Protein AF-A0A655USU9-F1 (afdb_monomer)

Organism: Vibrio cholerae (NCBI:txid666)

Nearest PDB structures (foldseek):
  2l66-assembly1_B  TM=5.226E-01  e=3.642E+00  Saccharolobus solfataricus 98/2
  5hyn-assembly7_K  TM=3.680E-01  e=6.719E+00  Homo sapiens

Radius of gyration: 31.39 Å; Cα contacts (8 Å, |Δi|>4): 107; chains: 1; bounding box: 50×88×70 Å

Structure (mmCIF, N/CA/C/O backbone):
data_AF-A0A655USU9-F1
#
_entry.id   AF-A0A655USU9-F1
#
loop_
_atom_site.group_PDB
_atom_site.id
_atom_site.type_symbol
_atom_site.label_atom_id
_atom_site.label_alt_id
_atom_site.label_comp_id
_atom_site.label_asym_id
_atom_site.label_entity_id
_atom_site.label_seq_id
_atom_site.pdbx_PDB_ins_code
_atom_site.Cartn_x
_atom_site.Cartn_y
_atom_site.Cartn_z
_atom_site.occupancy
_atom_site.B_iso_or_equiv
_atom_site.auth_seq_id
_atom_site.auth_comp_id
_atom_site.auth_asym_id
_atom_site.auth_atom_id
_atom_site.pdbx_PDB_model_num
ATOM 1 N N . MET A 1 1 ? 19.690 55.864 -5.461 1.00 36.59 1 MET A N 1
ATOM 2 C CA . MET A 1 1 ? 18.945 55.136 -6.511 1.00 36.59 1 MET A CA 1
ATOM 3 C C . MET A 1 1 ? 19.313 53.662 -6.386 1.00 36.59 1 MET A C 1
ATOM 5 O O . MET A 1 1 ? 20.318 53.233 -6.933 1.00 36.59 1 MET A O 1
ATOM 9 N N . VAL A 1 2 ? 18.597 52.918 -5.542 1.00 34.50 2 VAL A N 1
ATOM 10 C CA . VAL A 1 2 ? 18.853 51.483 -5.341 1.00 34.50 2 VAL A CA 1
ATOM 11 C C . VAL A 1 2 ? 18.023 50.742 -6.381 1.00 34.50 2 VAL A C 1
ATOM 13 O O . VAL A 1 2 ? 16.797 50.825 -6.363 1.00 34.50 2 VAL A O 1
ATOM 16 N N . LYS A 1 3 ? 18.687 50.084 -7.337 1.00 46.31 3 LYS A N 1
ATOM 17 C CA . LYS A 1 3 ? 18.028 49.159 -8.262 1.00 46.31 3 LYS A CA 1
ATOM 18 C C . LYS A 1 3 ? 17.629 47.921 -7.460 1.00 46.31 3 LYS A C 1
ATOM 20 O O . LYS A 1 3 ? 18.478 47.088 -7.165 1.00 46.31 3 LYS A O 1
ATOM 25 N N . PHE A 1 4 ? 16.354 47.814 -7.102 1.00 37.50 4 PHE A N 1
ATOM 26 C CA . PHE A 1 4 ? 15.781 46.544 -6.674 1.00 37.50 4 PHE A CA 1
ATOM 27 C C . PHE A 1 4 ? 15.703 45.644 -7.909 1.00 37.50 4 PHE A C 1
ATOM 29 O O . PHE A 1 4 ? 14.935 45.905 -8.834 1.00 37.50 4 PHE A O 1
ATOM 36 N N . GLY A 1 5 ? 16.592 44.650 -7.963 1.00 40.72 5 GLY A N 1
ATOM 37 C CA . GLY A 1 5 ? 16.570 43.607 -8.980 1.00 40.72 5 GLY A CA 1
ATOM 38 C C . GLY A 1 5 ? 15.255 42.840 -8.899 1.00 40.72 5 GLY A C 1
ATOM 39 O O . GLY A 1 5 ? 14.782 42.530 -7.808 1.00 40.72 5 GLY A O 1
ATOM 40 N N . ALA A 1 6 ? 14.657 42.586 -10.060 1.00 43.50 6 ALA A N 1
ATOM 41 C CA . ALA A 1 6 ? 13.421 41.839 -10.197 1.00 43.50 6 ALA A CA 1
ATOM 42 C C . ALA A 1 6 ? 13.527 40.488 -9.468 1.00 43.50 6 ALA A C 1
ATOM 44 O O . ALA A 1 6 ? 14.325 39.633 -9.850 1.00 43.50 6 ALA A O 1
ATOM 45 N N . MET A 1 7 ? 12.713 40.298 -8.427 1.00 43.16 7 MET A N 1
ATOM 46 C CA . MET A 1 7 ? 12.365 38.968 -7.933 1.00 43.16 7 MET A CA 1
ATOM 47 C C . MET A 1 7 ? 11.604 38.283 -9.064 1.00 43.16 7 MET A C 1
ATOM 49 O O . MET A 1 7 ? 10.450 38.619 -9.327 1.00 43.16 7 MET A O 1
ATOM 53 N N . ALA A 1 8 ? 12.291 37.402 -9.790 1.00 48.62 8 ALA A N 1
ATOM 54 C CA . ALA A 1 8 ? 11.693 36.594 -10.836 1.00 48.62 8 ALA A CA 1
ATOM 55 C C . ALA A 1 8 ? 10.506 35.829 -10.236 1.00 48.62 8 ALA A C 1
ATOM 57 O O . ALA A 1 8 ? 10.684 34.952 -9.392 1.00 48.62 8 ALA A O 1
ATOM 58 N N . LEU A 1 9 ? 9.294 36.206 -10.644 1.00 46.50 9 LEU A N 1
ATOM 59 C CA . LEU A 1 9 ? 8.092 35.424 -10.403 1.00 46.50 9 LEU A CA 1
ATOM 60 C C . LEU A 1 9 ? 8.279 34.117 -11.169 1.00 46.50 9 LEU A C 1
ATOM 62 O O . LEU A 1 9 ? 8.203 34.097 -12.397 1.00 46.50 9 LEU A O 1
ATOM 66 N N . ILE A 1 10 ? 8.600 33.053 -10.439 1.00 52.12 10 ILE A N 1
ATOM 67 C CA . ILE A 1 10 ? 8.659 31.699 -10.975 1.00 52.12 10 ILE A CA 1
ATOM 68 C C . ILE A 1 10 ? 7.241 31.386 -11.449 1.00 52.12 10 ILE A C 1
ATOM 70 O O . ILE A 1 10 ? 6.318 31.257 -10.647 1.00 52.12 10 ILE A O 1
ATOM 74 N N . THR A 1 11 ? 7.048 31.377 -12.762 1.00 53.03 11 THR A N 1
ATOM 75 C CA . THR A 1 11 ? 5.752 31.054 -13.368 1.00 53.03 11 THR A CA 1
ATOM 76 C C . THR A 1 11 ? 5.444 29.575 -13.121 1.00 53.03 11 THR A C 1
ATOM 78 O O . THR A 1 11 ? 6.362 28.761 -13.060 1.00 53.03 11 THR A O 1
ATOM 81 N N . GLU A 1 12 ? 4.170 29.197 -12.985 1.00 56.06 12 GLU A N 1
ATOM 82 C CA . GLU A 1 12 ? 3.741 27.800 -12.753 1.00 56.06 12 GLU A CA 1
ATOM 83 C C . GLU A 1 12 ? 4.314 26.814 -13.795 1.00 56.06 12 GLU A C 1
ATOM 85 O O . GLU A 1 12 ? 4.567 25.650 -13.494 1.00 56.06 12 GLU A O 1
ATOM 90 N N . ALA A 1 13 ? 4.648 27.304 -14.993 1.00 50.16 13 ALA A N 1
ATOM 91 C CA . ALA A 1 13 ? 5.357 26.553 -16.026 1.00 50.16 13 ALA A CA 1
ATOM 92 C C . ALA A 1 13 ? 6.765 26.073 -15.602 1.00 50.16 13 ALA A C 1
ATOM 94 O O . ALA A 1 13 ? 7.203 25.014 -16.043 1.00 50.16 13 ALA A O 1
ATOM 95 N N . GLN A 1 14 ? 7.470 26.798 -14.726 1.00 51.22 14 GLN A N 1
ATOM 96 C CA . GLN A 1 14 ? 8.778 26.385 -14.193 1.00 51.22 14 GLN A CA 1
ATOM 97 C C . GLN A 1 14 ? 8.663 25.352 -13.058 1.00 51.22 14 GLN A C 1
ATOM 99 O O . GLN A 1 14 ? 9.582 24.557 -12.875 1.00 51.22 14 GLN A O 1
ATOM 104 N N . LEU A 1 15 ? 7.533 25.300 -12.342 1.00 51.69 15 LEU A N 1
ATOM 105 C CA . LEU A 1 15 ? 7.211 24.209 -11.404 1.00 51.69 15 LEU A CA 1
ATOM 106 C C . LEU A 1 15 ? 6.920 22.887 -12.136 1.00 51.69 15 LEU A C 1
ATOM 108 O O . LEU A 1 15 ? 7.098 21.813 -11.562 1.00 51.69 15 LEU A O 1
ATOM 112 N N . ASN A 1 16 ? 6.534 22.969 -13.411 1.00 55.47 16 ASN A N 1
ATOM 113 C CA . ASN A 1 16 ? 6.144 21.828 -14.237 1.00 55.47 16 ASN A CA 1
ATOM 114 C C . ASN A 1 16 ? 7.334 21.029 -14.808 1.00 55.47 16 ASN A C 1
ATOM 116 O O . ASN A 1 16 ? 7.162 19.906 -15.260 1.00 55.47 16 ASN A O 1
ATOM 120 N N . MET A 1 17 ? 8.555 21.580 -14.785 1.00 56.78 17 MET A N 1
ATOM 121 C CA . MET A 1 17 ? 9.767 20.854 -15.208 1.00 56.78 17 MET A CA 1
ATOM 122 C C . MET A 1 17 ? 10.432 20.064 -14.074 1.00 56.78 17 MET A C 1
ATOM 124 O O . MET A 1 17 ? 11.265 19.203 -14.343 1.00 56.78 17 MET A O 1
ATOM 128 N N . ALA A 1 18 ? 10.113 20.385 -12.817 1.00 67.38 18 ALA A N 1
ATOM 129 C CA . ALA A 1 18 ? 10.763 19.795 -11.647 1.00 67.38 18 ALA A CA 1
ATOM 130 C C . ALA A 1 18 ? 10.006 18.585 -11.080 1.00 67.38 18 ALA A C 1
ATOM 132 O O . ALA A 1 18 ? 10.613 17.750 -10.415 1.00 67.38 18 ALA A O 1
ATOM 133 N N . ASN A 1 19 ? 8.699 18.490 -11.335 1.00 80.00 19 ASN A N 1
ATOM 134 C CA . ASN A 1 19 ? 7.842 17.445 -10.786 1.00 80.00 19 ASN A CA 1
ATOM 135 C C . ASN A 1 19 ? 7.387 16.486 -11.886 1.00 80.00 19 ASN A C 1
ATOM 137 O O . ASN A 1 19 ? 7.130 16.896 -13.017 1.00 80.00 19 ASN A O 1
ATOM 141 N N . LEU A 1 20 ? 7.262 15.206 -11.541 1.00 82.69 20 LEU A N 1
ATOM 142 C CA . LEU A 1 20 ? 6.611 14.233 -12.410 1.00 82.69 20 LEU A CA 1
ATOM 143 C C . LEU A 1 20 ? 5.104 14.512 -12.425 1.00 82.69 20 LEU A C 1
ATOM 145 O O . LEU A 1 20 ? 4.509 14.760 -11.379 1.00 82.69 20 LEU A O 1
ATOM 149 N N . ASN A 1 21 ? 4.490 14.464 -13.606 1.00 86.38 21 ASN A N 1
ATOM 150 C CA . ASN A 1 21 ? 3.037 14.472 -13.716 1.00 86.38 21 ASN A CA 1
ATOM 151 C C . ASN A 1 21 ? 2.507 13.082 -13.341 1.00 86.38 21 ASN A C 1
ATOM 153 O O . ASN A 1 21 ? 2.821 12.105 -14.024 1.00 86.38 21 ASN A O 1
ATOM 157 N N . GLU A 1 22 ? 1.744 13.004 -12.253 1.00 90.69 22 GLU A N 1
ATOM 158 C CA . GLU A 1 22 ? 1.153 11.761 -11.755 1.00 90.69 22 GLU A CA 1
ATOM 159 C C . GLU A 1 22 ? -0.292 11.625 -12.228 1.00 90.69 22 GLU 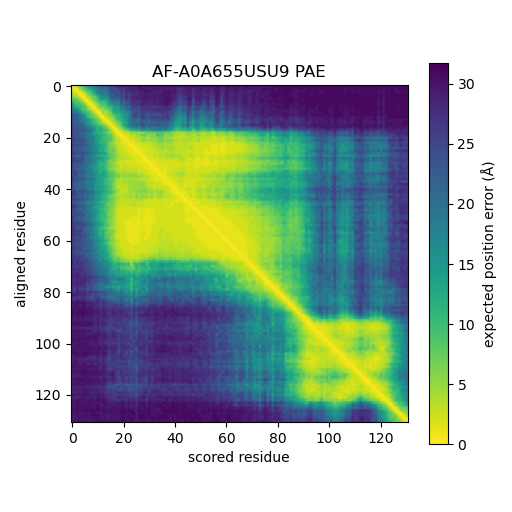A C 1
ATOM 161 O O . GLU A 1 22 ? -1.106 12.536 -12.064 1.00 90.69 22 GLU A O 1
ATOM 166 N N . GLU A 1 23 ? -0.638 10.450 -12.740 1.00 93.94 23 GLU A N 1
ATOM 167 C CA . GLU A 1 23 ? -2.010 10.088 -13.077 1.00 93.94 23 GLU A CA 1
ATOM 168 C C . GLU A 1 23 ? -2.421 8.846 -12.281 1.00 93.94 23 GLU A C 1
ATOM 170 O O . GLU A 1 23 ? -1.632 7.908 -12.178 1.00 93.94 23 GLU A O 1
ATOM 175 N N . PRO A 1 24 ? -3.640 8.781 -11.714 1.00 95.94 24 PRO A N 1
ATOM 176 C CA . PRO A 1 24 ? -4.090 7.640 -10.919 1.00 95.94 24 PRO A CA 1
ATOM 177 C C . PRO A 1 24 ? -4.437 6.447 -11.822 1.00 95.94 24 PRO A C 1
ATOM 179 O O . PRO A 1 24 ? -5.594 6.057 -11.973 1.00 95.94 24 PRO A O 1
ATOM 182 N N . VAL A 1 25 ? -3.415 5.865 -12.440 1.00 96.19 25 VAL A N 1
ATOM 183 C CA . VAL A 1 25 ? -3.508 4.753 -13.382 1.00 96.19 25 VAL A CA 1
ATOM 184 C C . VAL A 1 25 ? -2.742 3.564 -12.817 1.00 96.19 25 VAL A C 1
ATOM 186 O O . VAL A 1 25 ? -1.586 3.670 -12.404 1.00 96.19 25 VAL A O 1
ATOM 189 N N . TRP A 1 26 ? -3.378 2.393 -12.822 1.00 97.19 26 TRP A N 1
ATOM 190 C CA . TRP A 1 26 ? -2.695 1.148 -12.499 1.00 97.19 26 TRP A CA 1
ATOM 191 C C . TRP A 1 26 ? -1.951 0.617 -13.726 1.00 97.19 26 TRP A C 1
ATOM 193 O O . TRP A 1 26 ? -2.502 -0.121 -14.543 1.00 97.19 26 TRP A O 1
ATOM 203 N N . GLU A 1 27 ? -0.686 1.009 -13.854 1.00 96.56 27 GLU A N 1
ATOM 204 C CA . GLU A 1 27 ? 0.199 0.553 -14.930 1.00 96.56 27 GLU A CA 1
ATOM 205 C C . GLU A 1 27 ? 0.269 -0.980 -14.986 1.00 96.56 27 GLU A C 1
ATOM 207 O O . GLU A 1 27 ? 0.364 -1.632 -13.944 1.00 96.56 27 GLU A O 1
ATOM 212 N N . ALA A 1 28 ? 0.287 -1.581 -16.179 1.00 96.56 28 ALA A N 1
ATOM 213 C CA . ALA A 1 28 ? 0.353 -3.042 -16.330 1.00 96.56 28 ALA A CA 1
ATOM 214 C C . ALA A 1 28 ? 1.680 -3.632 -15.811 1.00 96.56 28 ALA A C 1
ATOM 216 O O . ALA A 1 28 ? 1.713 -4.720 -15.238 1.00 96.56 28 ALA A O 1
ATOM 217 N N . GLY A 1 29 ? 2.768 -2.876 -15.939 1.00 95.81 29 GLY A N 1
ATOM 218 C CA . GLY A 1 29 ? 4.104 -3.244 -15.485 1.00 95.81 29 GLY A CA 1
ATOM 219 C C . GLY A 1 29 ? 4.938 -2.001 -15.199 1.00 95.81 29 GLY A C 1
ATOM 220 O O . GLY A 1 29 ? 4.573 -0.899 -15.601 1.00 95.81 29 GLY A O 1
ATOM 221 N N . ILE A 1 30 ? 6.052 -2.192 -14.499 1.00 96.88 30 ILE A N 1
ATOM 222 C CA . ILE A 1 30 ? 7.075 -1.159 -14.330 1.00 96.88 30 ILE A CA 1
ATOM 223 C C . ILE A 1 30 ? 8.218 -1.539 -15.261 1.00 96.88 30 ILE A C 1
ATOM 225 O O . ILE A 1 30 ? 8.669 -2.684 -15.246 1.00 96.88 30 ILE A O 1
ATOM 229 N N . TYR A 1 31 ? 8.634 -0.599 -16.098 1.00 96.62 31 TYR A N 1
ATOM 230 C CA . TYR A 1 31 ? 9.738 -0.778 -17.024 1.00 96.62 31 TYR A CA 1
ATOM 231 C C . TYR A 1 31 ? 11.030 -1.066 -16.255 1.00 96.62 31 TYR A C 1
ATOM 233 O O . TYR A 1 31 ? 11.310 -0.431 -15.241 1.00 96.62 31 TYR A O 1
ATOM 241 N N . GLN A 1 32 ? 11.815 -2.019 -16.737 1.00 96.94 32 GLN A N 1
ATOM 242 C CA . GLN A 1 32 ? 13.145 -2.289 -16.216 1.00 96.94 32 GLN A CA 1
ATOM 243 C C . GLN A 1 32 ? 14.153 -1.639 -17.154 1.00 96.94 32 GLN A C 1
ATOM 245 O O . GLN A 1 32 ? 14.026 -1.785 -18.363 1.00 96.94 32 GLN A O 1
ATOM 250 N N . PHE A 1 33 ? 15.147 -0.949 -16.597 1.00 96.25 33 PHE A N 1
ATOM 251 C CA . PHE A 1 33 ? 16.245 -0.429 -17.400 1.00 96.25 33 PHE A CA 1
ATOM 252 C C . PHE A 1 33 ? 17.015 -1.551 -18.080 1.00 96.25 33 PHE A C 1
ATOM 254 O O . PHE A 1 33 ? 17.423 -2.522 -17.431 1.00 96.25 33 PHE A O 1
ATOM 261 N N . GLU A 1 34 ? 17.269 -1.357 -19.363 1.00 96.06 34 GLU A N 1
ATOM 262 C CA . GLU A 1 34 ? 18.148 -2.198 -20.151 1.00 96.06 34 GLU A CA 1
ATOM 263 C C . GLU A 1 34 ? 19.543 -1.576 -20.225 1.00 96.06 34 GLU A C 1
ATOM 265 O O . GLU A 1 34 ? 19.730 -0.362 -20.143 1.00 96.06 34 GLU A O 1
ATOM 270 N N . THR A 1 35 ? 20.567 -2.405 -20.415 1.00 95.81 35 THR A N 1
ATOM 271 C CA . THR A 1 35 ? 21.956 -1.919 -20.522 1.00 95.81 35 THR A CA 1
ATOM 272 C C . THR A 1 35 ? 22.213 -1.098 -21.784 1.00 95.81 35 THR A C 1
ATOM 274 O O . THR A 1 35 ? 23.223 -0.401 -21.871 1.00 95.81 35 THR A O 1
ATOM 277 N N . THR A 1 36 ? 21.317 -1.195 -22.766 1.00 96.00 36 THR A N 1
ATOM 278 C CA . THR A 1 36 ? 21.358 -0.453 -24.028 1.00 96.00 36 THR A CA 1
ATOM 279 C C . THR A 1 36 ? 20.557 0.844 -23.993 1.00 96.00 36 THR A C 1
ATOM 281 O O . THR A 1 36 ? 20.578 1.569 -24.988 1.00 96.00 36 THR A O 1
ATOM 284 N N . ASP A 1 37 ? 19.833 1.120 -22.904 1.00 94.31 37 ASP A N 1
ATOM 285 C CA . ASP A 1 37 ? 18.996 2.312 -22.817 1.00 94.31 37 ASP A CA 1
ATOM 286 C C . ASP A 1 37 ? 19.862 3.581 -22.799 1.00 94.31 37 ASP A C 1
ATOM 288 O O . ASP A 1 37 ? 20.871 3.642 -22.085 1.00 94.31 37 ASP A O 1
ATOM 292 N N . PRO A 1 38 ? 19.508 4.603 -23.596 1.00 93.94 38 PRO A N 1
ATOM 293 C CA . PRO A 1 38 ? 20.166 5.897 -23.515 1.00 93.94 38 PRO A CA 1
ATOM 294 C C . PRO A 1 38 ? 19.854 6.563 -22.170 1.00 93.94 38 PRO A C 1
ATOM 296 O O . PRO A 1 38 ? 18.784 6.378 -21.608 1.00 93.94 38 PRO A O 1
ATOM 299 N N . VAL A 1 39 ? 20.779 7.384 -21.672 1.00 92.75 39 VAL A N 1
ATOM 300 C CA . VAL A 1 39 ? 20.527 8.232 -20.498 1.00 92.75 39 VAL A CA 1
ATOM 301 C C . VAL A 1 39 ? 19.757 9.460 -20.971 1.00 92.75 39 VAL A C 1
ATOM 303 O O . VAL A 1 39 ? 20.346 10.418 -21.486 1.00 92.75 39 VAL A O 1
ATOM 306 N N . GLU A 1 40 ? 18.435 9.404 -20.860 1.00 92.00 40 GLU A N 1
ATOM 307 C CA . GLU A 1 40 ? 17.528 10.456 -21.314 1.00 92.00 40 GLU A CA 1
ATOM 308 C C . GLU A 1 40 ? 16.488 10.804 -20.240 1.00 92.00 40 GLU A C 1
ATOM 310 O O . GLU A 1 40 ? 15.590 10.031 -19.906 1.00 92.00 40 GLU A O 1
ATOM 315 N N . GLY A 1 41 ? 16.613 12.021 -19.704 1.00 87.06 41 GLY A N 1
ATOM 316 C CA . GLY A 1 41 ? 15.664 12.607 -18.760 1.00 87.06 41 GLY A CA 1
ATOM 317 C C . GLY A 1 41 ? 14.525 13.379 -19.438 1.00 87.06 41 GLY A C 1
ATOM 318 O O . GLY A 1 41 ? 14.257 13.253 -20.630 1.00 87.06 41 GLY A O 1
ATOM 319 N N . GLY A 1 42 ? 13.861 14.239 -18.666 1.00 87.12 42 GLY A N 1
ATOM 320 C CA . GLY A 1 42 ? 12.704 15.015 -19.127 1.00 87.12 42 GLY A CA 1
ATOM 321 C C . GLY A 1 42 ? 11.380 14.239 -19.057 1.00 87.12 42 GLY A C 1
ATOM 322 O O . GLY A 1 42 ? 11.369 13.083 -18.632 1.00 87.12 42 GLY A O 1
ATOM 323 N N . PRO A 1 43 ? 10.250 14.867 -19.431 1.00 84.38 43 PRO A N 1
ATOM 324 C CA . PRO A 1 43 ? 8.916 14.302 -19.209 1.00 84.38 43 PRO A CA 1
ATOM 325 C C . PRO A 1 43 ? 8.721 12.919 -19.836 1.00 84.38 43 PRO A C 1
ATOM 327 O O . PRO A 1 43 ? 8.197 12.025 -19.185 1.00 84.38 43 PRO A O 1
ATOM 330 N N . GLU A 1 44 ? 9.229 12.707 -21.051 1.00 85.25 44 GLU A N 1
ATOM 331 C CA . GLU A 1 44 ? 9.103 11.437 -21.783 1.00 85.25 44 GLU A CA 1
ATOM 332 C C . GLU A 1 44 ? 10.409 10.634 -21.863 1.00 85.25 44 GLU A C 1
ATOM 334 O O . GLU A 1 44 ? 10.478 9.652 -22.595 1.00 85.25 44 GLU A O 1
ATOM 339 N N . GLY A 1 45 ? 11.433 11.025 -21.099 1.00 91.38 45 GLY A N 1
ATOM 340 C CA . GLY A 1 45 ? 12.708 10.312 -21.059 1.00 91.38 45 GLY A CA 1
ATOM 341 C C . GLY A 1 45 ? 12.594 8.926 -20.419 1.00 91.38 45 GLY A C 1
ATOM 342 O O . GLY A 1 45 ? 11.855 8.745 -19.440 1.00 91.38 45 GLY A O 1
ATOM 343 N N . ILE A 1 46 ? 13.338 7.951 -20.951 1.00 93.81 46 ILE A N 1
ATOM 344 C CA . ILE A 1 46 ? 13.379 6.572 -20.451 1.00 93.81 46 ILE A CA 1
ATOM 345 C C . ILE A 1 46 ? 13.793 6.501 -18.978 1.00 93.81 46 ILE A C 1
ATOM 347 O O . ILE A 1 46 ? 13.217 5.704 -18.235 1.00 93.81 46 ILE A O 1
ATOM 351 N N . ASP A 1 47 ? 14.668 7.406 -18.522 1.00 93.38 47 ASP A N 1
ATOM 352 C CA . ASP A 1 47 ? 15.141 7.489 -17.132 1.00 93.38 47 ASP A CA 1
ATOM 353 C C . ASP A 1 47 ? 13.994 7.770 -16.151 1.00 93.38 47 ASP A C 1
ATOM 355 O O . ASP A 1 47 ? 13.997 7.323 -15.002 1.00 93.38 47 ASP A O 1
ATOM 359 N N . ASN A 1 48 ? 12.968 8.487 -16.614 1.00 93.31 48 ASN A N 1
ATOM 360 C CA . ASN A 1 48 ? 11.809 8.855 -15.806 1.00 93.31 48 ASN A CA 1
ATOM 361 C C . ASN A 1 48 ? 10.630 7.893 -15.962 1.00 93.31 48 ASN A C 1
ATOM 363 O O . ASN A 1 48 ? 9.687 7.963 -15.170 1.00 93.31 48 ASN A O 1
ATOM 367 N N . LYS A 1 49 ? 10.658 6.986 -16.943 1.00 94.31 49 LYS A N 1
ATOM 368 C CA . LYS A 1 49 ? 9.562 6.047 -17.213 1.00 94.31 49 LYS A CA 1
ATOM 369 C C . LYS A 1 49 ? 9.216 5.149 -16.014 1.00 94.31 49 LYS A C 1
ATOM 371 O O . LYS A 1 49 ? 8.053 5.179 -15.608 1.00 94.31 49 LYS A O 1
ATOM 376 N N . PRO A 1 50 ? 10.149 4.385 -15.405 1.00 95.38 50 PRO A N 1
ATOM 377 C CA . PRO A 1 50 ? 9.800 3.524 -14.273 1.00 95.38 50 PRO A CA 1
ATOM 378 C C . PRO A 1 50 ? 9.312 4.322 -13.062 1.00 95.38 50 PRO A C 1
ATOM 380 O O . PRO A 1 50 ? 8.359 3.921 -12.393 1.00 95.38 50 PRO A O 1
ATOM 383 N N . THR A 1 51 ? 9.916 5.484 -12.811 1.00 94.19 51 THR A N 1
ATOM 384 C CA . THR A 1 51 ? 9.531 6.375 -11.713 1.00 94.19 51 THR A CA 1
ATOM 385 C C . THR A 1 51 ? 8.127 6.942 -11.924 1.00 94.19 51 THR A C 1
ATOM 387 O O . THR A 1 51 ? 7.322 6.912 -10.996 1.00 94.19 51 THR A O 1
ATOM 390 N N . ARG A 1 52 ? 7.785 7.375 -13.146 1.00 94.31 52 ARG A N 1
ATOM 391 C CA . ARG A 1 52 ? 6.428 7.822 -13.503 1.00 94.31 52 ARG A CA 1
ATOM 392 C C . ARG A 1 52 ? 5.408 6.697 -13.340 1.00 94.31 52 ARG A C 1
ATOM 394 O O . ARG A 1 52 ? 4.359 6.912 -12.747 1.00 94.31 52 ARG A O 1
ATOM 401 N N . GLN A 1 53 ? 5.735 5.483 -13.779 1.00 96.12 53 GLN A N 1
ATOM 402 C CA . GLN A 1 53 ? 4.842 4.330 -13.628 1.00 96.12 53 GLN A CA 1
ATOM 403 C C . GLN A 1 53 ? 4.577 3.969 -12.157 1.00 96.12 53 GLN A C 1
ATOM 405 O O . GLN A 1 53 ? 3.455 3.629 -11.775 1.00 96.12 53 GLN A O 1
ATOM 410 N N . LEU A 1 54 ? 5.602 4.063 -11.308 1.00 96.88 54 LEU A N 1
ATOM 411 C CA . LEU A 1 54 ? 5.469 3.886 -9.860 1.00 96.88 54 LEU A CA 1
ATOM 412 C C . LEU A 1 54 ? 4.641 4.997 -9.213 1.00 96.88 54 LEU A C 1
ATOM 414 O O . LEU A 1 54 ? 3.795 4.713 -8.360 1.00 96.88 54 LEU A O 1
ATOM 418 N N . ALA A 1 55 ? 4.867 6.243 -9.625 1.00 96.12 55 ALA A N 1
ATOM 419 C CA . ALA A 1 55 ? 4.104 7.386 -9.149 1.00 96.12 55 ALA A CA 1
ATOM 420 C C . ALA A 1 55 ? 2.615 7.231 -9.506 1.00 96.12 55 ALA A C 1
ATOM 422 O O . ALA A 1 55 ? 1.767 7.316 -8.620 1.00 96.12 55 ALA A O 1
ATOM 423 N N . ASN A 1 56 ? 2.304 6.826 -10.741 1.00 97.00 56 ASN A N 1
ATOM 424 C CA . ASN A 1 56 ? 0.934 6.567 -11.190 1.00 97.00 56 ASN A CA 1
ATOM 425 C C . ASN A 1 56 ? 0.230 5.485 -10.356 1.00 97.00 56 ASN A C 1
ATOM 427 O O . ASN A 1 56 ? -0.883 5.684 -9.856 1.00 97.00 56 ASN A O 1
ATOM 431 N N . ARG A 1 57 ? 0.908 4.353 -10.115 1.00 98.19 57 ARG A N 1
ATOM 432 C CA . ARG A 1 57 ? 0.382 3.291 -9.240 1.00 98.19 57 ARG A CA 1
ATOM 433 C C . ARG A 1 57 ? 0.168 3.783 -7.808 1.00 98.19 57 ARG A C 1
ATOM 435 O O . ARG A 1 57 ? -0.818 3.404 -7.180 1.00 98.19 57 ARG A O 1
ATOM 442 N N . THR A 1 58 ? 1.056 4.630 -7.293 1.00 97.62 58 THR A N 1
ATOM 443 C CA . THR A 1 58 ? 0.928 5.215 -5.948 1.00 97.62 58 THR A CA 1
ATOM 444 C C . THR A 1 58 ? -0.271 6.161 -5.867 1.00 97.62 58 THR A C 1
ATOM 446 O O . THR A 1 58 ? -1.062 6.062 -4.925 1.00 97.62 58 THR A O 1
ATOM 449 N N . ALA A 1 59 ? -0.466 7.015 -6.874 1.00 97.06 59 ALA A N 1
ATOM 450 C CA . ALA A 1 59 ? -1.626 7.895 -6.982 1.00 97.06 59 ALA A CA 1
ATOM 451 C C . ALA A 1 59 ? -2.940 7.097 -7.059 1.00 97.06 59 ALA A C 1
ATOM 453 O O . ALA A 1 59 ? -3.889 7.400 -6.331 1.00 97.06 59 ALA A O 1
ATOM 454 N N . TYR A 1 60 ? -2.972 6.024 -7.858 1.00 97.50 60 TYR A N 1
ATOM 455 C CA . TYR A 1 60 ? -4.111 5.104 -7.929 1.00 97.50 60 TYR A CA 1
ATOM 456 C C . TYR A 1 60 ? -4.426 4.482 -6.559 1.00 97.50 60 TYR A C 1
ATOM 458 O O . TYR A 1 60 ? -5.563 4.540 -6.090 1.00 97.50 60 TYR A O 1
ATOM 466 N N . LEU A 1 61 ? -3.419 3.932 -5.873 1.00 97.31 61 LEU A N 1
ATOM 467 C CA . LEU A 1 61 ? -3.601 3.313 -4.555 1.00 97.31 61 LEU A CA 1
ATOM 468 C C . LEU A 1 61 ? -4.102 4.303 -3.507 1.00 97.31 61 LEU A C 1
ATOM 470 O O . LEU A 1 61 ? -4.969 3.957 -2.705 1.00 97.31 61 LEU A O 1
ATOM 474 N N . LYS A 1 62 ? -3.588 5.535 -3.523 1.00 96.12 62 LYS A N 1
ATOM 475 C CA . LYS A 1 62 ? -4.068 6.598 -2.639 1.00 96.12 62 LYS A CA 1
ATOM 476 C C . LYS A 1 62 ? -5.549 6.886 -2.886 1.00 96.12 62 LYS A C 1
ATOM 478 O O . LYS A 1 62 ? -6.315 6.966 -1.927 1.00 96.12 62 LYS A O 1
ATOM 483 N N . GLN A 1 63 ? -5.961 6.977 -4.150 1.00 95.75 63 GLN A N 1
ATOM 484 C CA . GLN A 1 63 ? -7.360 7.197 -4.510 1.00 95.75 63 GLN A CA 1
ATOM 485 C C . GLN A 1 63 ? -8.259 6.041 -4.041 1.00 95.75 63 GLN A C 1
ATOM 487 O O . GLN A 1 63 ? -9.324 6.276 -3.468 1.00 95.75 63 GLN A O 1
ATOM 492 N N . GLU A 1 64 ? -7.833 4.791 -4.232 1.00 95.31 64 GLU A N 1
ATOM 493 C CA . GLU A 1 64 ? -8.569 3.621 -3.739 1.00 95.31 64 GLU A CA 1
ATOM 494 C C . GLU A 1 64 ? -8.655 3.603 -2.208 1.00 95.31 64 GLU A C 1
ATOM 496 O O . GLU A 1 64 ? -9.719 3.339 -1.643 1.00 95.31 64 GLU A O 1
ATOM 501 N N . GLN A 1 65 ? -7.572 3.957 -1.515 1.00 94.56 65 GLN A N 1
ATOM 502 C CA . GLN A 1 65 ? -7.573 4.066 -0.060 1.00 94.56 65 GLN A CA 1
ATOM 503 C C . GLN A 1 65 ? -8.565 5.131 0.419 1.00 94.56 65 GLN A C 1
ATOM 505 O O . GLN A 1 65 ? -9.305 4.892 1.372 1.00 94.56 65 GLN A O 1
ATOM 510 N N . GLU A 1 66 ? -8.617 6.289 -0.237 1.00 92.81 66 GLU A N 1
ATOM 511 C CA . GLU A 1 66 ? -9.567 7.355 0.091 1.00 92.81 66 GLU A CA 1
ATOM 512 C C . GLU A 1 66 ? -11.023 6.915 -0.101 1.00 92.81 66 GLU A C 1
ATOM 514 O O . GLU A 1 66 ? -11.847 7.186 0.773 1.00 92.81 66 GLU A O 1
ATOM 519 N N . LYS A 1 67 ? -11.329 6.141 -1.152 1.00 89.69 67 LYS A N 1
ATOM 520 C CA . LYS A 1 67 ? -12.659 5.526 -1.336 1.00 89.69 67 LYS A CA 1
ATOM 521 C C . LYS A 1 67 ? -13.013 4.546 -0.214 1.00 89.69 67 LYS A C 1
ATOM 523 O O . LYS A 1 67 ? -14.181 4.413 0.147 1.00 89.69 67 LYS A O 1
ATOM 528 N N . LEU A 1 68 ? -12.025 3.831 0.326 1.00 89.00 68 LEU A N 1
ATOM 529 C CA . LEU A 1 68 ? -12.232 2.850 1.393 1.00 89.00 68 LEU A CA 1
ATOM 530 C C . LEU A 1 68 ? -12.326 3.471 2.789 1.00 89.00 68 LEU A C 1
ATOM 532 O O . LEU A 1 68 ? -12.972 2.871 3.645 1.00 89.00 68 LEU A O 1
ATOM 536 N N . LYS A 1 69 ? -11.738 4.650 3.032 1.00 85.75 69 LYS A N 1
ATOM 537 C CA . LYS A 1 69 ? -11.754 5.312 4.354 1.00 85.75 69 LYS A CA 1
ATOM 538 C C . LYS A 1 69 ? -13.162 5.440 4.932 1.00 85.75 69 LYS A C 1
ATOM 540 O O . LYS A 1 69 ? -13.360 5.193 6.117 1.00 85.75 69 LYS A O 1
ATOM 545 N N . ASP A 1 70 ? -14.142 5.748 4.090 1.00 79.12 70 ASP A N 1
ATOM 546 C CA . ASP A 1 70 ? -15.535 5.896 4.515 1.00 79.12 70 ASP A CA 1
ATOM 547 C C . ASP A 1 70 ? -16.184 4.583 4.984 1.00 79.12 70 ASP A C 1
ATOM 549 O O . ASP A 1 70 ? -17.096 4.632 5.804 1.00 79.12 70 ASP A O 1
ATOM 553 N N . LYS A 1 71 ? -15.701 3.416 4.530 1.00 76.31 71 LYS A N 1
ATOM 554 C CA . LYS A 1 71 ? -16.204 2.093 4.959 1.00 76.31 71 LYS A CA 1
ATOM 555 C C . LYS A 1 71 ? -15.718 1.666 6.343 1.00 76.31 71 LYS A C 1
ATOM 557 O O . LYS A 1 71 ? -16.216 0.684 6.880 1.00 76.31 71 LYS A O 1
ATOM 562 N N . PHE A 1 72 ? -14.701 2.341 6.866 1.00 72.44 72 PHE A N 1
ATOM 563 C CA . PHE A 1 72 ? -14.144 2.084 8.194 1.00 72.44 72 PHE A CA 1
ATOM 564 C C . PHE A 1 72 ? -14.471 3.213 9.171 1.00 72.44 72 PHE A C 1
ATOM 566 O O . PHE A 1 72 ? -13.971 3.229 10.291 1.00 72.44 72 PHE A O 1
ATOM 573 N N . ASN A 1 73 ? -15.297 4.172 8.753 1.00 77.75 73 ASN A N 1
ATOM 574 C CA . ASN A 1 73 ? -15.800 5.199 9.640 1.00 77.75 73 ASN A CA 1
ATOM 575 C C . ASN A 1 73 ? -16.945 4.598 10.473 1.00 77.75 73 ASN A C 1
ATOM 577 O O . ASN A 1 73 ? -18.000 4.265 9.937 1.00 77.75 73 ASN A O 1
ATOM 581 N N . GLU A 1 74 ? -16.737 4.461 11.780 1.00 68.88 74 GLU A N 1
ATOM 582 C CA . GLU A 1 74 ? -17.706 3.865 12.711 1.00 68.88 74 GLU A CA 1
ATOM 583 C C . GLU A 1 74 ? -19.045 4.626 12.762 1.00 68.88 74 GLU A C 1
ATOM 585 O O . GLU A 1 74 ? -20.087 4.015 12.992 1.00 68.88 74 GLU A O 1
ATOM 590 N N . GLU A 1 75 ? -19.047 5.934 12.476 1.00 74.88 75 GLU A N 1
ATOM 591 C CA . GLU A 1 75 ? -20.267 6.748 12.392 1.00 74.88 75 GLU A CA 1
ATOM 592 C C . GLU A 1 75 ? -21.065 6.452 11.112 1.00 74.88 75 GLU A C 1
ATOM 594 O O . GLU A 1 75 ? -22.295 6.399 11.143 1.00 74.88 75 GLU A O 1
ATOM 599 N N . LYS A 1 76 ? -20.379 6.250 9.975 1.00 71.50 76 LYS A N 1
ATOM 600 C CA . LYS A 1 76 ? -21.015 5.976 8.667 1.00 71.50 76 LYS A CA 1
ATOM 601 C C . LYS A 1 76 ? -21.358 4.500 8.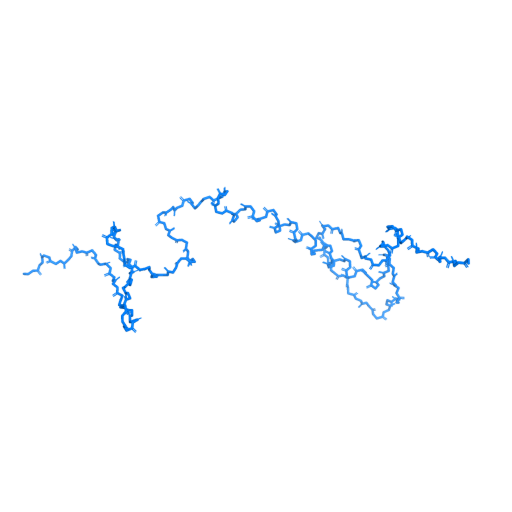464 1.00 71.50 76 LYS A C 1
ATOM 603 O O . LYS A 1 76 ? -22.301 4.180 7.742 1.00 71.50 76 LYS A O 1
ATOM 608 N N . THR A 1 77 ? -20.601 3.608 9.090 1.00 67.25 77 THR A N 1
ATOM 609 C CA . THR A 1 77 ? -20.769 2.151 9.032 1.00 67.25 77 THR A CA 1
ATOM 610 C C . THR A 1 77 ? -20.799 1.573 10.448 1.00 67.25 77 THR A C 1
ATOM 612 O O . THR A 1 77 ? -19.803 1.007 10.903 1.00 67.25 77 THR A O 1
ATOM 615 N N . PRO A 1 78 ? -21.934 1.712 11.161 1.00 71.31 78 PRO A N 1
ATOM 616 C CA . PRO A 1 78 ? -22.087 1.164 12.501 1.00 71.31 78 PRO A CA 1
ATOM 617 C C . PRO A 1 78 ? -21.944 -0.358 12.493 1.00 71.31 78 PRO A C 1
ATOM 619 O O . PRO A 1 78 ? -22.385 -1.027 11.555 1.00 71.31 78 PRO A O 1
ATOM 622 N N . ASN A 1 79 ? -21.368 -0.913 13.560 1.00 70.19 79 ASN A N 1
ATOM 623 C CA . ASN A 1 79 ? -21.248 -2.358 13.724 1.00 70.19 79 ASN A CA 1
ATOM 624 C C . ASN A 1 79 ? -22.644 -3.022 13.636 1.00 70.19 79 ASN A C 1
ATOM 626 O O . ASN A 1 79 ? -23.491 -2.752 14.493 1.00 70.19 79 ASN A O 1
ATOM 630 N N . PRO A 1 80 ? -22.896 -3.908 12.649 1.00 72.75 80 PRO A N 1
ATOM 631 C CA . PRO A 1 80 ? -24.190 -4.574 12.495 1.00 72.75 80 PRO A CA 1
ATOM 632 C C . PRO A 1 80 ? -24.485 -5.577 13.620 1.00 72.75 80 PRO A C 1
ATOM 634 O O . PRO A 1 80 ? -25.619 -6.028 13.758 1.00 72.75 80 PRO A O 1
ATOM 637 N N . LEU A 1 81 ? -23.482 -5.931 14.427 1.00 71.88 81 LEU A N 1
ATOM 638 C CA . LEU A 1 81 ? -23.604 -6.828 15.568 1.00 71.88 81 LEU A CA 1
ATOM 639 C C . LEU A 1 81 ? -23.109 -6.129 16.847 1.00 71.88 81 LEU A C 1
ATOM 641 O O . LEU A 1 81 ? -22.044 -6.469 17.365 1.00 71.88 81 LEU A O 1
ATOM 645 N N . PRO A 1 82 ? -23.883 -5.174 17.397 1.00 66.75 82 PRO A N 1
ATOM 646 C CA . PRO A 1 82 ? -23.460 -4.347 18.532 1.00 66.75 82 PRO A CA 1
ATOM 647 C C . PRO A 1 82 ? -23.227 -5.147 19.822 1.00 66.75 82 PRO A C 1
ATOM 649 O O . PRO A 1 82 ? -22.575 -4.663 20.740 1.00 66.75 82 PRO A O 1
ATOM 652 N N . GLN A 1 83 ? -23.752 -6.374 19.895 1.00 61.44 83 GLN A N 1
ATOM 653 C CA . GLN A 1 83 ? -23.556 -7.274 21.030 1.00 61.44 83 GLN A CA 1
ATOM 654 C C . GLN A 1 83 ? -22.132 -7.843 21.123 1.00 61.44 83 GLN A C 1
ATOM 656 O O . GLN A 1 83 ? -21.713 -8.239 22.208 1.00 61.44 83 GLN A O 1
ATOM 661 N N . TYR A 1 84 ? -21.386 -7.889 20.012 1.00 56.91 84 TYR A N 1
ATOM 662 C CA . TYR A 1 84 ? -19.996 -8.337 20.005 1.00 56.91 84 TYR A CA 1
ATOM 663 C C . TYR A 1 84 ? -19.075 -7.119 19.972 1.00 56.91 84 TYR A C 1
ATOM 665 O O . TYR A 1 84 ? -19.130 -6.301 19.052 1.00 56.91 84 TYR A O 1
ATOM 673 N N . LEU A 1 85 ? -18.220 -7.004 20.986 1.00 57.31 85 LEU A N 1
ATOM 674 C CA . LEU A 1 85 ? -17.160 -6.002 21.022 1.00 57.31 85 LEU A CA 1
ATOM 675 C C . LEU A 1 85 ? -16.161 -6.270 19.884 1.00 57.31 85 LEU A C 1
ATOM 677 O O . LEU A 1 85 ? -15.836 -7.423 19.596 1.00 57.31 85 LEU A O 1
ATOM 681 N N . LEU A 1 86 ? -15.679 -5.209 19.226 1.00 58.16 86 LEU A N 1
ATOM 682 C CA . LEU A 1 86 ? -14.630 -5.319 18.208 1.00 58.16 86 LEU A CA 1
ATOM 683 C C . LEU A 1 86 ? -13.383 -5.966 18.826 1.00 58.16 86 LEU A C 1
ATOM 685 O O . LEU A 1 86 ? -13.039 -5.669 19.964 1.00 58.16 86 LEU A O 1
ATOM 689 N N . ALA A 1 87 ? -12.673 -6.807 18.070 1.00 53.47 87 ALA A N 1
ATOM 690 C CA . ALA A 1 87 ? -11.481 -7.522 18.549 1.00 53.47 87 ALA A CA 1
ATOM 691 C C . ALA A 1 87 ? -10.340 -6.602 19.048 1.00 53.47 87 ALA A C 1
ATOM 693 O O . ALA A 1 87 ? -9.416 -7.069 19.709 1.00 53.47 87 ALA A O 1
ATOM 694 N N . SER A 1 88 ? -10.396 -5.303 18.733 1.00 50.66 88 SER A N 1
ATOM 695 C CA . SER A 1 88 ? -9.492 -4.261 19.237 1.00 50.66 88 SER A CA 1
ATOM 696 C C . SER A 1 88 ? -9.834 -3.771 20.650 1.00 50.66 88 SER A C 1
ATOM 698 O O . SER A 1 88 ? -9.010 -3.114 21.286 1.00 50.66 88 SER A O 1
ATOM 700 N N . VAL A 1 89 ? -11.024 -4.086 21.162 1.00 54.03 89 VAL A N 1
ATOM 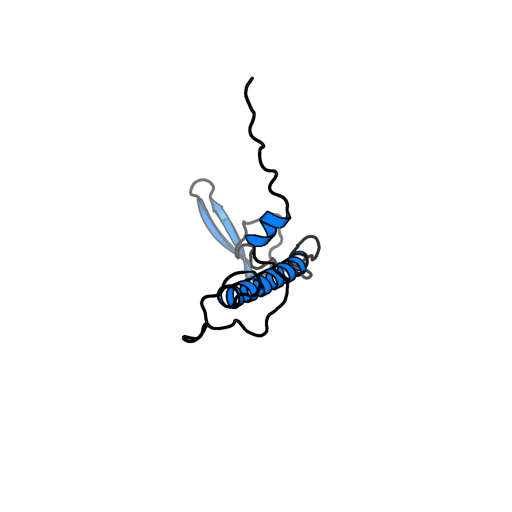701 C CA . VAL A 1 89 ? -11.410 -3.844 22.550 1.00 54.03 89 VAL A CA 1
ATOM 702 C C . VAL A 1 89 ? -10.870 -5.014 23.363 1.00 54.03 89 VAL A C 1
ATOM 704 O O . VAL A 1 89 ? -11.170 -6.167 23.069 1.00 54.03 89 VAL A O 1
ATOM 707 N N . ALA A 1 90 ? -10.011 -4.704 24.333 1.00 55.06 90 ALA A N 1
ATOM 708 C CA . ALA A 1 90 ? -9.288 -5.657 25.166 1.00 55.06 90 ALA A CA 1
ATOM 709 C C . ALA A 1 90 ? -10.104 -6.921 25.496 1.00 55.06 90 ALA A C 1
ATOM 711 O O . ALA A 1 90 ? -11.240 -6.827 25.958 1.00 55.06 90 ALA A O 1
ATOM 712 N N . GLN A 1 91 ? -9.481 -8.095 25.329 1.00 58.56 91 GLN A N 1
ATOM 713 C CA . GLN A 1 91 ? -10.055 -9.405 25.682 1.00 58.56 91 GLN A CA 1
ATOM 714 C C . GLN A 1 91 ? -10.596 -9.470 27.123 1.00 58.56 91 GLN A C 1
ATOM 716 O O . GLN A 1 91 ? -11.412 -10.335 27.429 1.00 58.56 91 GLN A O 1
ATOM 721 N N . PHE A 1 92 ? -10.158 -8.554 27.994 1.00 70.88 92 PHE A N 1
ATOM 722 C CA . PHE A 1 92 ? -10.575 -8.433 29.383 1.00 70.88 92 PHE A CA 1
ATOM 723 C C . PHE A 1 92 ? -10.925 -6.974 29.683 1.00 70.88 92 PHE A C 1
ATOM 725 O O . PHE A 1 92 ? -10.077 -6.091 29.550 1.00 70.88 92 PHE A O 1
ATOM 732 N N . LEU A 1 93 ? -12.165 -6.719 30.101 1.00 76.94 93 LEU A N 1
ATOM 733 C CA . LEU A 1 93 ? -12.624 -5.391 30.520 1.00 76.94 93 LEU A CA 1
ATOM 734 C C . LEU A 1 93 ? -12.603 -5.251 32.050 1.00 76.94 93 LEU A C 1
ATOM 736 O O . LEU A 1 93 ? -12.747 -6.258 32.748 1.00 76.94 93 LEU A O 1
ATOM 740 N N . PRO A 1 94 ? -12.486 -4.025 32.596 1.00 83.62 94 PRO A N 1
ATOM 741 C CA . PRO A 1 94 ? -12.707 -3.786 34.015 1.00 83.62 94 PRO A CA 1
ATOM 742 C C . PRO A 1 94 ? -14.082 -4.295 34.465 1.00 83.62 94 PRO A C 1
ATOM 744 O O . PRO A 1 94 ? -15.073 -4.182 33.736 1.00 83.62 94 PRO A O 1
ATOM 747 N N . TYR A 1 95 ? -14.152 -4.834 35.677 1.00 83.81 95 TYR A N 1
ATOM 748 C CA . TYR A 1 95 ? -15.410 -5.217 36.302 1.00 83.81 95 TYR A CA 1
ATOM 749 C C . TYR A 1 95 ? -16.333 -3.996 36.451 1.00 83.81 95 TYR A C 1
ATOM 751 O O . TYR A 1 95 ? -15.933 -2.950 36.964 1.00 83.81 95 TYR A O 1
ATOM 759 N N . ASN A 1 96 ? -17.579 -4.143 36.008 1.00 81.25 96 ASN A N 1
ATOM 760 C CA . ASN A 1 96 ? -18.636 -3.148 36.069 1.00 81.25 96 ASN A CA 1
ATOM 761 C C . ASN A 1 96 ? -19.837 -3.757 36.813 1.00 81.25 96 ASN A C 1
ATOM 763 O O . ASN A 1 96 ? -20.487 -4.652 36.272 1.00 81.25 96 ASN A O 1
ATOM 767 N N . PRO A 1 97 ? -20.182 -3.253 38.010 1.00 80.75 97 PRO A N 1
ATOM 768 C CA . PRO A 1 97 ? -21.231 -3.837 38.845 1.00 80.75 97 PRO A CA 1
ATOM 769 C C . PRO A 1 97 ? -22.654 -3.673 38.284 1.00 80.75 97 PRO A C 1
ATOM 771 O O . PRO A 1 97 ? -23.575 -4.310 38.783 1.00 80.75 97 PRO A O 1
ATOM 774 N N . VAL A 1 98 ? -22.858 -2.818 37.275 1.00 78.62 98 VAL A N 1
ATOM 775 C CA . VAL A 1 98 ? -24.172 -2.571 36.647 1.00 78.62 98 VAL A CA 1
ATOM 776 C C . VAL A 1 98 ? -24.372 -3.443 35.399 1.00 78.62 98 VAL A C 1
ATOM 778 O O . VAL A 1 98 ? -25.487 -3.577 34.896 1.00 78.62 98 VAL A O 1
ATOM 781 N N . ARG A 1 99 ? -23.301 -4.059 34.883 1.00 75.31 99 ARG A N 1
ATOM 782 C CA . ARG A 1 99 ? -23.357 -4.906 33.689 1.00 75.31 99 ARG A CA 1
ATOM 783 C C . ARG A 1 99 ? -23.757 -6.330 34.068 1.00 75.31 99 ARG A C 1
ATOM 785 O O . ARG A 1 99 ? -23.176 -6.930 34.964 1.00 75.31 99 ARG A O 1
ATOM 792 N N . ILE A 1 100 ? -24.700 -6.896 33.321 1.00 75.81 100 ILE A N 1
ATOM 793 C CA . ILE A 1 100 ? -24.988 -8.332 33.365 1.00 75.81 100 ILE A CA 1
ATOM 794 C C . ILE A 1 100 ? -23.973 -9.032 32.461 1.00 75.81 100 ILE A C 1
ATOM 796 O O . ILE A 1 100 ? -23.900 -8.738 31.267 1.00 75.81 100 ILE A O 1
ATOM 800 N N . TYR A 1 101 ? -23.176 -9.925 33.039 1.00 70.75 101 TYR A N 1
ATOM 801 C CA . TYR A 1 101 ? -22.183 -10.712 32.315 1.00 70.75 101 TYR A CA 1
ATOM 802 C C . TYR A 1 101 ? -22.785 -12.023 31.799 1.00 70.75 101 TYR A C 1
ATOM 804 O O . TYR A 1 101 ? -23.645 -12.623 32.443 1.00 70.75 101 TYR A O 1
ATOM 812 N N . SER A 1 102 ? -22.322 -12.461 30.632 1.00 66.88 102 SER A N 1
ATOM 813 C CA . SER A 1 102 ? -22.674 -13.739 30.011 1.00 66.88 102 SER A CA 1
ATOM 814 C C . SER A 1 102 ? -21.614 -14.807 30.292 1.00 66.88 102 SER A C 1
ATOM 816 O O . SER A 1 102 ? -20.470 -14.512 30.635 1.00 66.88 102 SER A O 1
ATOM 818 N N . VAL A 1 103 ? -21.997 -16.073 30.140 1.00 67.06 103 VAL A N 1
ATOM 819 C CA . VAL A 1 103 ? -21.117 -17.228 30.375 1.00 67.06 103 VAL A CA 1
ATOM 820 C C . VAL A 1 103 ? -19.895 -17.173 29.463 1.00 67.06 103 VAL A C 1
ATOM 822 O O . VAL A 1 103 ? -20.027 -16.961 28.259 1.00 67.06 103 VAL A O 1
ATOM 825 N N . GLY A 1 104 ? -18.713 -17.399 30.034 1.00 68.38 104 GLY A N 1
ATOM 826 C CA . GLY A 1 104 ? -17.441 -17.375 29.311 1.00 68.38 104 GLY A CA 1
ATOM 827 C C . GLY A 1 104 ? -16.813 -15.986 29.188 1.00 68.38 104 GLY A C 1
ATOM 828 O O . GLY A 1 104 ? -15.647 -15.897 28.804 1.00 68.38 104 GLY A O 1
ATOM 829 N N . GLU A 1 105 ? -17.521 -14.917 29.565 1.00 73.94 105 GLU A N 1
ATOM 830 C CA . GLU A 1 105 ? -16.924 -13.586 29.654 1.00 73.94 105 GLU A CA 1
ATOM 831 C C . GLU A 1 105 ? -15.955 -13.490 30.834 1.00 73.94 105 GLU A C 1
ATOM 833 O O . GLU A 1 105 ? -16.208 -14.017 31.924 1.00 73.94 105 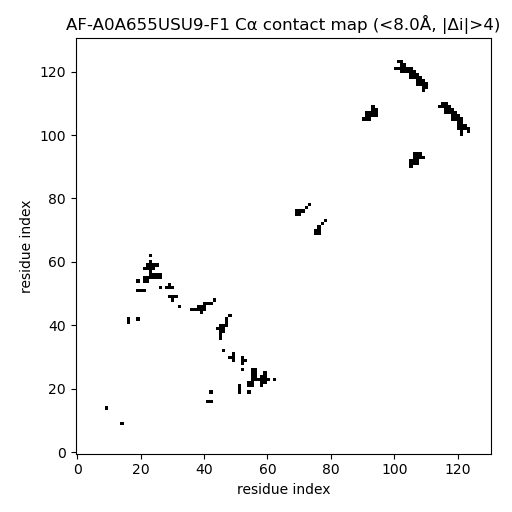GLU A O 1
ATOM 838 N N . VAL A 1 106 ? -14.852 -12.773 30.610 1.00 78.38 106 VAL A N 1
ATOM 839 C CA . VAL A 1 106 ? -13.813 -12.530 31.607 1.00 78.38 106 VAL A CA 1
ATOM 840 C C . VAL A 1 106 ? -13.647 -11.025 31.812 1.00 78.38 106 VAL A C 1
ATOM 842 O O . VAL A 1 106 ? -13.532 -10.256 30.857 1.00 78.38 106 VAL A O 1
ATOM 845 N N . CYS A 1 107 ? -13.629 -10.597 33.069 1.00 82.62 107 CYS A N 1
ATOM 846 C CA . CYS A 1 107 ? -13.364 -9.215 33.465 1.00 82.62 107 CYS A CA 1
ATOM 847 C C . CYS A 1 107 ? -12.283 -9.164 34.546 1.00 82.62 107 CYS A C 1
ATOM 849 O O . CYS A 1 107 ? -11.922 -10.201 35.098 1.00 82.62 107 CYS A O 1
ATOM 851 N N . TYR A 1 108 ? -11.743 -7.983 34.845 1.00 86.12 108 TYR A N 1
ATOM 852 C CA . TYR A 1 108 ? -10.736 -7.830 35.894 1.00 86.12 108 TYR A CA 1
ATOM 853 C C . TYR A 1 108 ? -11.056 -6.698 36.869 1.00 86.12 108 TYR A C 1
ATOM 855 O O . TYR A 1 108 ? -11.641 -5.680 36.507 1.00 86.12 108 TYR A O 1
ATOM 863 N N . THR A 1 109 ? -10.623 -6.845 38.113 1.00 87.81 109 THR A N 1
ATOM 864 C CA . THR A 1 109 ? -10.530 -5.752 39.088 1.00 87.81 109 THR A CA 1
ATOM 865 C C . THR A 1 109 ? -9.068 -5.369 39.257 1.00 87.81 109 THR A C 1
ATOM 867 O O . THR A 1 109 ? -8.195 -6.233 39.197 1.00 87.81 109 THR A O 1
ATOM 870 N N . LYS A 1 110 ? -8.794 -4.078 39.451 1.00 89.00 110 LYS A N 1
ATOM 871 C CA . LYS A 1 110 ? -7.455 -3.582 39.771 1.00 89.00 110 LYS A CA 1
ATOM 872 C C . LYS A 1 110 ? -7.458 -3.044 41.191 1.00 89.00 110 LYS A C 1
ATOM 874 O O . LYS A 1 110 ? -8.266 -2.168 41.497 1.00 89.00 110 LYS A O 1
ATOM 879 N N . ASP A 1 111 ? -6.569 -3.562 42.022 1.00 87.12 111 ASP A N 1
ATOM 880 C CA . ASP A 1 111 ? -6.371 -3.045 43.369 1.00 87.12 111 ASP A CA 1
ATOM 881 C C . ASP A 1 111 ? -5.785 -1.622 43.323 1.00 87.12 111 ASP A C 1
ATOM 883 O O . ASP A 1 111 ? -4.906 -1.322 42.509 1.00 87.12 111 ASP A O 1
ATOM 887 N N . ALA A 1 112 ? -6.305 -0.724 44.161 1.00 81.88 112 ALA A N 1
ATOM 888 C CA . ALA A 1 112 ? -5.980 0.701 44.095 1.00 81.88 112 ALA A CA 1
ATOM 889 C C . ALA A 1 112 ? -4.605 1.042 44.694 1.00 81.88 112 ALA A C 1
ATOM 891 O O . ALA A 1 112 ? -4.010 2.047 44.303 1.00 81.88 112 ALA A O 1
ATOM 892 N N . GLU A 1 113 ? -4.104 0.224 45.620 1.00 86.38 113 GLU A N 1
ATOM 893 C CA . GLU A 1 113 ? -2.880 0.495 46.379 1.00 86.38 113 GLU A CA 1
ATOM 894 C C . GLU A 1 113 ? -1.677 -0.251 45.791 1.00 86.38 113 GLU A C 1
ATOM 896 O O . GLU A 1 113 ? -0.608 0.329 45.603 1.00 86.38 113 GLU A O 1
ATOM 901 N N . SER A 1 114 ? -1.862 -1.526 45.449 1.00 85.62 114 SER A N 1
ATOM 902 C CA . SER A 1 114 ? -0.829 -2.402 44.882 1.00 85.62 114 SER A CA 1
ATOM 903 C C . SER A 1 114 ? -0.801 -2.399 43.350 1.00 85.62 114 SER A C 1
ATOM 905 O O . SER A 1 114 ? 0.229 -2.692 42.742 1.00 85.62 114 SER A O 1
ATOM 907 N N . GLY A 1 115 ? -1.925 -2.067 42.704 1.00 85.25 115 GLY A N 1
ATOM 908 C CA . GLY A 1 115 ? -2.080 -2.145 41.253 1.00 85.25 115 GLY A CA 1
ATOM 909 C C . GLY A 1 115 ? -2.251 -3.564 40.702 1.00 85.25 115 GLY A C 1
ATOM 910 O O . GLY A 1 115 ? -2.238 -3.724 39.478 1.00 85.25 115 GLY A O 1
ATOM 911 N N . GLU A 1 116 ? -2.408 -4.568 41.568 1.00 87.31 116 GLU A N 1
ATOM 912 C CA . GLU A 1 116 ? -2.572 -5.972 41.191 1.00 87.31 116 GLU A CA 1
ATOM 913 C C . GLU A 1 116 ? -3.895 -6.212 40.440 1.00 87.31 116 GLU A C 1
ATOM 915 O O . GLU A 1 116 ? -4.926 -5.610 40.750 1.00 87.31 116 GLU A O 1
ATOM 920 N N . LEU A 1 117 ? -3.861 -7.080 39.421 1.00 86.06 117 LEU A N 1
ATOM 921 C CA . LEU A 1 117 ? -5.023 -7.437 38.604 1.00 86.06 117 LEU A CA 1
ATOM 922 C C . LEU A 1 117 ? -5.582 -8.793 39.036 1.00 86.06 117 LEU A C 1
ATOM 924 O O . LEU A 1 117 ? -4.878 -9.798 39.000 1.00 86.06 117 LEU A O 1
ATOM 928 N N . SER A 1 118 ? -6.868 -8.833 39.375 1.00 86.25 118 SER A N 1
ATOM 929 C CA . SER A 1 118 ? -7.607 -10.073 39.635 1.00 86.25 118 SER A CA 1
ATOM 930 C C . SER A 1 118 ? -8.622 -10.313 38.528 1.00 86.25 118 SER A C 1
ATOM 932 O O . SER A 1 118 ? -9.402 -9.417 38.215 1.00 86.25 118 SER A O 1
ATOM 934 N N . TYR A 1 119 ? -8.621 -11.510 37.946 1.00 84.62 119 TYR A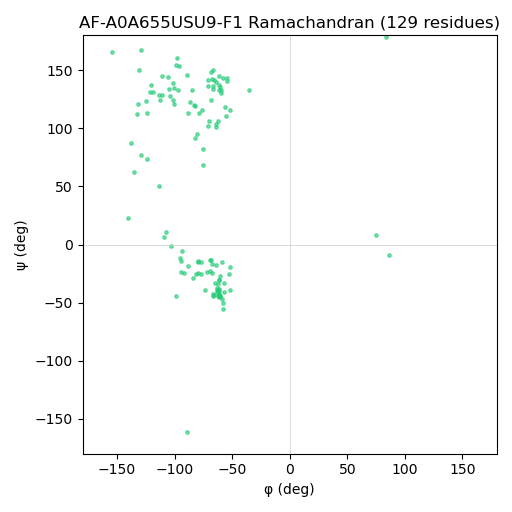 N 1
ATOM 935 C CA . TYR A 1 119 ? -9.495 -11.875 36.832 1.00 84.62 119 TYR A CA 1
ATOM 936 C C . TYR A 1 119 ? -10.678 -12.715 37.313 1.00 84.62 119 TYR A C 1
ATOM 938 O O . TYR A 1 119 ? -10.522 -13.623 38.126 1.00 84.62 119 TYR A O 1
ATOM 946 N N . TRP A 1 120 ? -11.853 -12.434 36.761 1.00 80.31 120 TRP A N 1
ATOM 947 C CA . TRP A 1 120 ? -13.116 -13.086 37.077 1.00 80.31 120 TRP A CA 1
ATOM 948 C C . TRP A 1 120 ? -13.733 -13.625 35.793 1.00 80.31 120 TRP A C 1
ATOM 950 O O . TRP A 1 120 ? -13.959 -12.858 34.856 1.00 80.31 120 TRP A O 1
ATOM 960 N N . GLN A 1 121 ? -14.018 -14.925 35.757 1.00 78.62 121 GLN A N 1
ATOM 961 C CA . GLN A 1 121 ? -14.712 -15.584 34.653 1.00 78.62 121 GLN A CA 1
ATOM 962 C C . GLN A 1 121 ? -16.077 -16.073 35.124 1.00 78.62 121 GLN A C 1
ATOM 964 O O . GLN A 1 121 ? -16.176 -16.763 36.139 1.00 78.62 121 GLN A O 1
ATOM 969 N N . TRP A 1 122 ? -17.127 -15.728 34.385 1.00 72.19 122 TRP A N 1
ATOM 970 C CA . TRP A 1 122 ? -18.485 -16.129 34.739 1.00 72.19 122 TRP A CA 1
ATOM 971 C C . TRP A 1 122 ? -18.820 -17.502 34.163 1.00 72.19 122 TRP A C 1
ATOM 973 O O . TRP A 1 122 ? -18.797 -17.711 32.948 1.00 72.19 122 TRP A O 1
ATOM 983 N N . TYR A 1 123 ? -19.190 -18.423 35.048 1.00 62.19 123 TYR A N 1
ATOM 984 C CA . TYR A 1 123 ? -19.747 -19.723 34.701 1.00 62.19 123 TYR A CA 1
ATOM 985 C C . TYR A 1 123 ? -21.255 -19.699 34.971 1.00 62.19 123 TYR A C 1
ATOM 987 O O . TYR A 1 123 ? -21.703 -19.209 36.006 1.00 62.19 123 TYR A O 1
ATOM 995 N N . SER A 1 124 ? -22.060 -20.195 34.031 1.00 50.94 124 SER A N 1
ATOM 996 C CA . SER A 1 124 ? -23.479 -20.445 34.291 1.00 50.94 124 SER A CA 1
ATOM 997 C C . SER A 1 124 ? -23.585 -21.594 35.289 1.00 50.94 124 SER A C 1
ATOM 999 O O . SER A 1 124 ? -23.071 -22.683 35.044 1.00 50.94 124 SER A O 1
ATOM 1001 N N . ASN A 1 125 ? -24.277 -21.366 36.405 1.00 50.47 125 ASN A N 1
ATOM 1002 C CA . ASN A 1 125 ? -24.648 -22.438 37.321 1.00 50.47 125 ASN A CA 1
ATOM 1003 C C . ASN A 1 125 ? -25.816 -23.234 36.717 1.00 50.47 125 ASN A C 1
ATOM 1005 O O . ASN A 1 125 ? -26.972 -22.984 37.049 1.00 50.47 125 ASN A O 1
ATOM 1009 N N . VAL A 1 126 ? -25.525 -24.175 35.817 1.00 50.94 126 VAL A N 1
ATOM 1010 C CA . VAL A 1 126 ? -26.454 -25.276 35.487 1.00 50.94 126 VAL A CA 1
ATOM 1011 C C . VAL A 1 126 ? -26.027 -26.598 36.154 1.00 50.94 126 VAL A C 1
ATOM 1013 O O . VAL A 1 126 ? -26.779 -27.562 36.118 1.00 50.94 126 VAL A O 1
ATOM 1016 N N . GLU A 1 127 ? -24.913 -26.644 36.897 1.00 51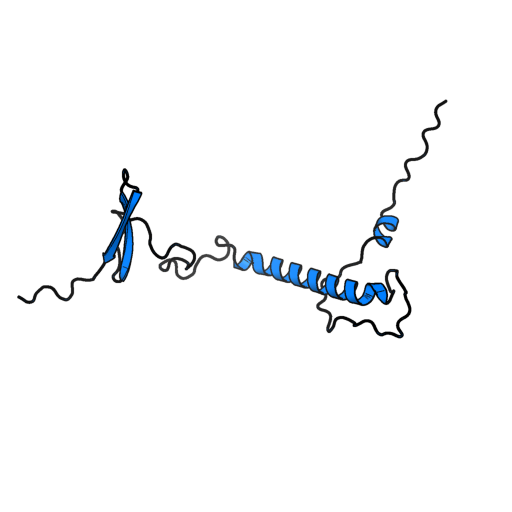.47 127 GLU A N 1
ATOM 1017 C CA . GLU A 1 127 ? -24.478 -27.856 37.620 1.00 51.47 127 GLU A CA 1
ATOM 1018 C C . GLU A 1 127 ? -24.011 -27.598 39.065 1.00 51.47 127 GLU A C 1
ATOM 1020 O O . GLU A 1 127 ? -22.869 -27.866 39.426 1.00 51.47 127 GLU A O 1
ATOM 1025 N N . SER A 1 128 ? -24.889 -27.101 39.939 1.00 45.12 128 SER A N 1
ATOM 1026 C CA . SER A 1 128 ? -24.600 -27.118 41.389 1.00 45.12 128 SER A CA 1
ATOM 10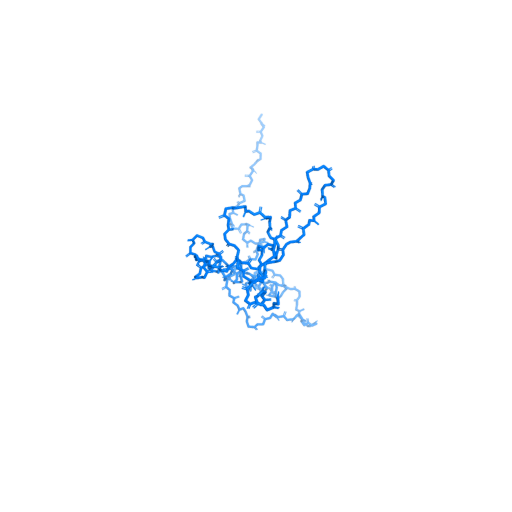27 C C . SER A 1 128 ? -25.792 -27.438 42.298 1.00 45.12 128 SER A C 1
ATOM 1029 O O . SER A 1 128 ? -25.751 -27.161 43.492 1.00 45.12 128 SER A O 1
ATOM 1031 N N . LEU A 1 129 ? -26.828 -28.107 41.773 1.00 44.09 129 LEU A N 1
ATOM 1032 C CA . LEU A 1 129 ? -27.879 -28.750 42.582 1.00 44.09 129 LEU A CA 1
ATOM 1033 C C . LEU A 1 129 ? -27.846 -30.279 42.458 1.00 44.09 129 LEU A C 1
ATOM 1035 O O . LEU A 1 129 ? -28.867 -30.914 42.211 1.00 44.09 129 LEU A O 1
ATOM 1039 N N . LEU A 1 130 ? -26.672 -30.875 42.643 1.00 43.31 130 LEU A N 1
ATOM 1040 C CA . LEU A 1 130 ? -26.549 -32.283 43.018 1.00 43.31 130 LEU A CA 1
ATOM 1041 C C . LEU A 1 130 ? -25.452 -32.389 44.078 1.00 43.31 130 LEU A C 1
ATOM 1043 O O . LEU A 1 130 ? -24.281 -32.493 43.732 1.00 43.31 130 LEU A O 1
ATOM 1047 N N . TYR A 1 131 ? -25.842 -32.217 45.343 1.00 40.75 131 TYR A N 1
ATOM 1048 C CA . TYR A 1 131 ? -25.629 -33.120 46.487 1.00 40.75 131 TYR A CA 1
ATOM 1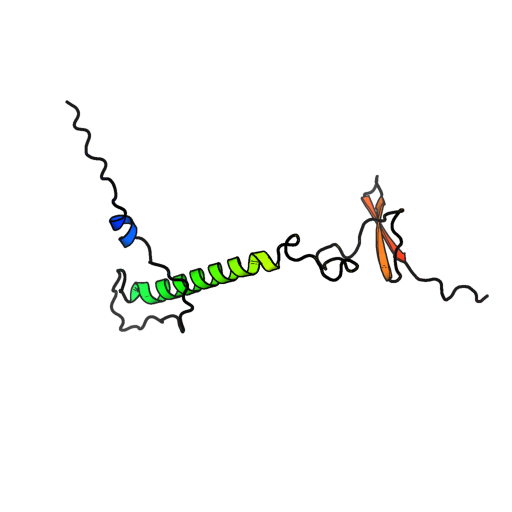049 C C . TYR A 1 131 ? -25.982 -32.411 47.798 1.00 40.75 131 TYR A C 1
ATOM 1051 O O . TYR A 1 131 ? -25.501 -31.278 48.016 1.00 40.75 131 TYR A O 1
#

Secondary structure (DSSP, 8-state):
-----------HHHHTTTS--------S-PPPPPTT-----STT-GGGHHHHHHHHHHHHHHHHHHHHHGGG-TT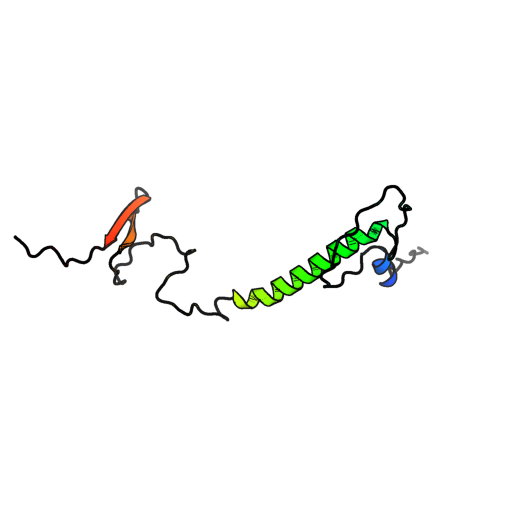TS--S-TTSPPTTS-SSEEP-TTSPPPTT-EEEEE-TTT--EEEEE----SS----

Solvent-accessible surface area (backbone atoms only — not comparable to full-atom values): 8624 Å² total; per-residue (Å²): 138,82,83,78,74,81,78,76,77,80,49,72,74,65,59,57,75,78,50,82,86,72,49,70,41,78,57,94,67,67,67,75,90,55,97,82,59,71,96,32,66,66,96,86,16,67,68,37,45,36,57,42,38,50,43,9,35,49,44,27,51,51,52,54,49,59,68,48,51,58,71,70,31,61,88,79,43,59,71,93,54,77,90,57,76,58,89,87,52,64,91,56,43,73,68,54,95,88,60,86,82,56,70,76,44,43,30,28,48,68,44,90,87,83,62,50,77,47,78,48,71,42,74,73,86,84,82,80,90,83,132

Sequence (131 aa):
MVKFGAMALITEAQLNMANLNEEPVWEAGIYQFETTDPVEGGPEGIDNKPTRQLANRTAYLKQEQEKLKDKFNEEKTPNPLPQYLLASVAQFLPYNPVRIYSVGEVCYTKDAESGELSYWQWYSNVESLLY

Mean predicted aligned error: 16.75 Å

pLDDT: mean 76.36, std 18.35, range [34.5, 98.19]

Foldseek 3Di:
DDPPPDPPPCPVVNVVFPDADEAQDQDPDQDDDDPPADPFDTRPHPVCRNVNNVRNPVSVVVVVVVVCVQVPPCVNPPDPCVVDDDPVPDQEAADDPVDDDDAQRKYWHADPPPRDIDIDGDHDPPPDPDD